Protein AF-A0A4Q5YR94-F1 (afdb_monomer)

Secondary structure (DSSP, 8-state):
------------SS-HHHHHHHHHSHHHHHHHSSPTT--------

Sequence (45 aa):
MSNNSVSLHRVIKASPEKVWRAFTEGPALASWMPPYGFIGTVHDM

Radius of gyration: 13.72 Å; Cα contacts (8 Å, |Δi|>4): 20; chains: 1; bounding box: 39×26×24 Å

pLDDT: mean 92.73, std 8.53, range [55.75, 98.12]

Foldseek 3Di:
DDPPDD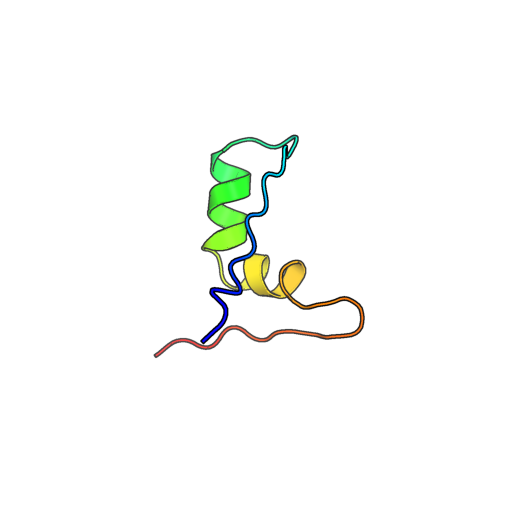DDDDDDPDDPVVVVCCVPPQVSVQVPVDPPPDGDHDDDD

Mean predicted aligned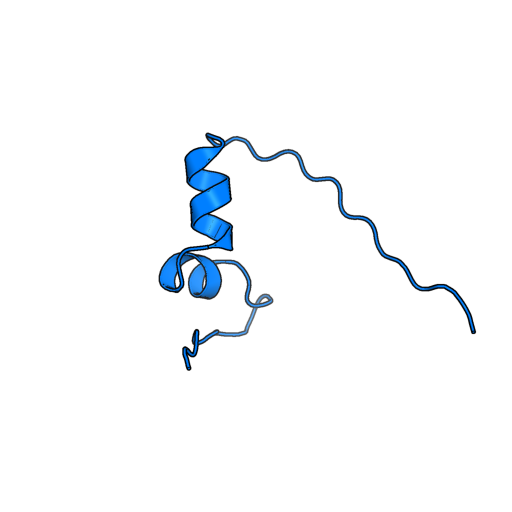 error: 4.49 Å

Structure (mmCIF, N/CA/C/O backbone):
data_AF-A0A4Q5YR94-F1
#
_entry.id   AF-A0A4Q5YR94-F1
#
loop_
_atom_site.group_PDB
_atom_site.id
_atom_site.type_symbol
_atom_site.label_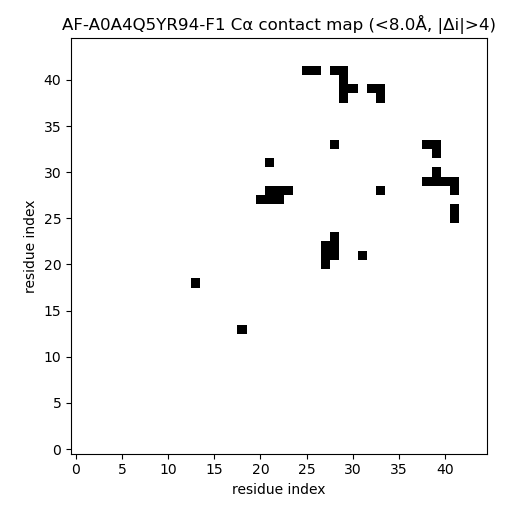atom_id
_atom_site.label_alt_id
_atom_site.label_comp_id
_atom_site.label_asym_id
_atom_site.label_entity_id
_atom_site.label_seq_id
_atom_site.pdbx_PDB_ins_code
_atom_site.Cartn_x
_atom_site.Cartn_y
_atom_site.Cartn_z
_atom_site.occupancy
_atom_site.B_iso_or_equiv
_atom_site.auth_seq_id
_atom_site.auth_comp_id
_atom_site.auth_asym_id
_atom_site.auth_atom_id
_atom_site.pdbx_PDB_model_num
ATOM 1 N N . MET A 1 1 ? 27.471 -8.460 8.093 1.00 55.75 1 MET A N 1
ATOM 2 C CA . MET A 1 1 ? 26.349 -8.129 7.190 1.00 55.75 1 MET A CA 1
ATOM 3 C C . MET A 1 1 ? 25.432 -7.175 7.930 1.00 55.75 1 MET A C 1
ATOM 5 O O . MET A 1 1 ? 24.953 -7.547 8.994 1.00 55.75 1 MET A O 1
ATOM 9 N N . SER A 1 2 ? 25.275 -5.934 7.467 1.00 67.94 2 SER A N 1
ATOM 10 C CA . SER A 1 2 ? 24.379 -4.972 8.118 1.00 67.94 2 SER A CA 1
ATOM 11 C C . SER A 1 2 ? 22.921 -5.393 7.909 1.00 67.94 2 SER A C 1
ATOM 13 O O . SER A 1 2 ? 22.520 -5.784 6.814 1.00 67.94 2 SER A O 1
ATOM 15 N N . ASN A 1 3 ? 22.143 -5.365 8.988 1.00 76.50 3 ASN A N 1
ATOM 16 C CA . ASN A 1 3 ? 20.762 -5.829 9.051 1.00 76.50 3 ASN A CA 1
ATOM 17 C C . ASN A 1 3 ? 19.829 -4.762 8.442 1.00 76.50 3 ASN A C 1
ATOM 19 O O . ASN A 1 3 ? 19.179 -4.006 9.165 1.00 76.50 3 ASN A O 1
ATOM 23 N N . ASN A 1 4 ? 19.837 -4.632 7.111 1.00 84.62 4 ASN A N 1
ATOM 24 C CA . ASN A 1 4 ? 19.133 -3.571 6.379 1.00 84.62 4 ASN A CA 1
ATOM 25 C C . ASN A 1 4 ? 17.617 -3.840 6.325 1.00 84.62 4 ASN A C 1
ATOM 27 O O . ASN A 1 4 ? 17.057 -4.155 5.277 1.00 84.62 4 ASN A O 1
ATOM 31 N N . SER A 1 5 ? 16.962 -3.741 7.478 1.00 90.44 5 SER A N 1
ATOM 32 C CA . SER A 1 5 ? 15.510 -3.841 7.612 1.00 90.44 5 SER A CA 1
ATOM 33 C C . SER A 1 5 ? 14.859 -2.467 7.462 1.00 90.44 5 SER A C 1
ATOM 35 O O . SER A 1 5 ? 15.374 -1.463 7.955 1.00 90.44 5 SER A O 1
ATOM 37 N N . VAL A 1 6 ? 13.717 -2.424 6.778 1.00 90.81 6 VAL A N 1
ATOM 38 C CA . VAL A 1 6 ? 12.888 -1.223 6.664 1.00 90.81 6 VAL A CA 1
ATOM 39 C C . VAL A 1 6 ? 11.500 -1.557 7.188 1.00 90.81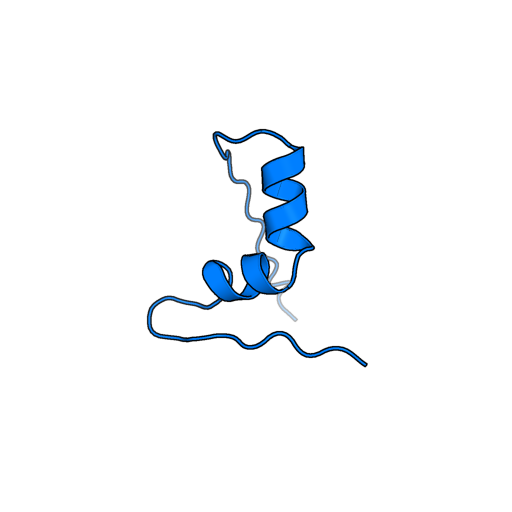 6 VAL A C 1
ATOM 41 O O . VAL A 1 6 ? 10.847 -2.468 6.683 1.00 90.81 6 VAL A O 1
ATOM 44 N N . SER A 1 7 ? 11.044 -0.797 8.183 1.00 94.31 7 SER A N 1
ATOM 45 C CA . SER A 1 7 ? 9.697 -0.908 8.747 1.00 94.31 7 SER A CA 1
ATOM 46 C C . SER A 1 7 ? 8.852 0.281 8.311 1.00 94.31 7 SER A C 1
ATOM 48 O O . SER A 1 7 ? 9.211 1.436 8.544 1.00 94.31 7 SER A O 1
ATOM 50 N N . LEU A 1 8 ? 7.707 0.004 7.688 1.00 93.62 8 LEU A N 1
ATOM 51 C CA . LEU A 1 8 ? 6.779 1.020 7.199 1.00 93.62 8 LEU A CA 1
ATOM 52 C C . LEU A 1 8 ? 5.469 0.934 7.985 1.00 93.62 8 LEU A C 1
ATOM 54 O O . LEU A 1 8 ? 4.650 0.055 7.743 1.00 93.62 8 LEU A O 1
ATOM 58 N N . HIS A 1 9 ? 5.252 1.876 8.903 1.00 96.31 9 HIS A N 1
ATOM 59 C CA . HIS A 1 9 ? 3.944 2.086 9.525 1.00 96.31 9 HIS A CA 1
ATOM 60 C C . HIS A 1 9 ? 3.181 3.163 8.740 1.00 96.31 9 HIS A C 1
ATOM 62 O O . HIS A 1 9 ? 3.730 4.229 8.430 1.00 96.31 9 HIS A O 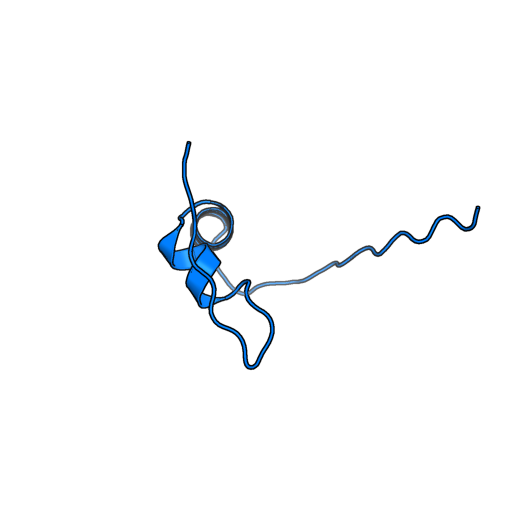1
ATOM 68 N N . ARG A 1 10 ? 1.935 2.868 8.354 1.00 94.44 10 ARG A N 1
ATOM 69 C CA . ARG A 1 10 ? 1.067 3.757 7.570 1.00 94.44 10 ARG A CA 1
ATOM 70 C C . ARG A 1 10 ? -0.348 3.713 8.130 1.00 94.44 10 ARG A C 1
ATOM 72 O O . ARG A 1 10 ? -0.870 2.639 8.404 1.00 94.44 10 ARG A O 1
ATOM 79 N N . VAL A 1 11 ? -0.970 4.882 8.244 1.00 96.62 11 VAL A N 1
ATOM 80 C CA . VAL A 1 11 ? -2.386 5.017 8.596 1.00 96.62 11 VAL A CA 1
ATOM 81 C C . VAL A 1 11 ? -3.149 5.334 7.320 1.00 96.62 11 VAL A C 1
ATOM 83 O O . VAL A 1 11 ? -2.887 6.345 6.671 1.00 96.62 11 VAL A O 1
ATOM 86 N N . ILE A 1 12 ? -4.075 4.456 6.946 1.00 95.88 12 ILE A N 1
ATOM 87 C CA . ILE A 1 12 ? -4.854 4.572 5.712 1.00 95.88 12 ILE A CA 1
ATOM 88 C C . ILE A 1 12 ? -6.311 4.820 6.094 1.00 95.88 12 ILE A C 1
ATOM 90 O O . ILE A 1 12 ? -6.912 4.033 6.821 1.00 95.88 12 ILE A O 1
ATOM 94 N N . LYS A 1 13 ? -6.900 5.908 5.586 1.00 97.94 13 LYS A N 1
ATOM 95 C CA . LYS A 1 13 ? -8.326 6.209 5.775 1.00 97.94 13 LYS A CA 1
ATOM 96 C C . LYS A 1 13 ? -9.175 5.368 4.812 1.00 97.94 13 LYS A C 1
ATOM 98 O O . LYS A 1 13 ? -9.619 5.855 3.774 1.00 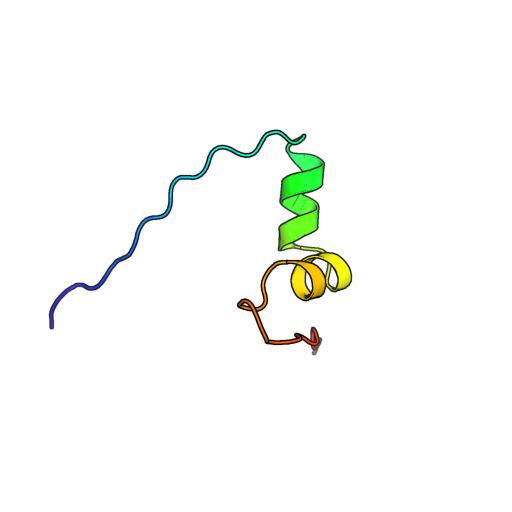97.94 13 LYS A O 1
ATOM 103 N N . ALA A 1 14 ? -9.370 4.098 5.145 1.00 97.25 14 ALA A N 1
ATOM 104 C CA . ALA A 1 14 ? -10.196 3.147 4.403 1.00 97.25 14 ALA A CA 1
ATOM 105 C C . ALA A 1 14 ? -10.751 2.072 5.352 1.00 97.25 14 ALA A C 1
ATOM 107 O O . ALA A 1 14 ? -10.254 1.923 6.467 1.00 97.25 14 ALA A O 1
ATOM 108 N N . SER A 1 15 ? -11.770 1.323 4.917 1.00 98.12 15 SER A N 1
ATOM 109 C CA . SER A 1 15 ? -12.203 0.143 5.670 1.00 98.12 15 SER A CA 1
ATOM 110 C C . SER A 1 15 ? -11.144 -0.969 5.575 1.00 98.12 15 SER A C 1
ATOM 112 O O . SER A 1 15 ? -10.431 -1.039 4.562 1.00 98.12 15 SER A O 1
ATOM 114 N N . PRO A 1 16 ? -11.037 -1.852 6.583 1.00 97.88 16 PRO A N 1
ATOM 115 C CA . PRO A 1 16 ? -10.094 -2.970 6.560 1.00 97.88 16 PRO A CA 1
ATOM 116 C C . PRO A 1 16 ? -10.236 -3.857 5.318 1.00 97.88 16 PRO A C 1
ATOM 118 O O . PRO A 1 16 ? -9.236 -4.259 4.731 1.00 97.88 16 PRO A O 1
ATOM 121 N N . GLU A 1 17 ? -11.463 -4.094 4.855 1.00 98.12 17 GLU A N 1
ATOM 122 C CA . GLU A 1 17 ? -11.760 -4.940 3.693 1.00 98.12 17 GLU A CA 1
ATOM 123 C C . GLU A 1 17 ? -11.210 -4.323 2.407 1.00 98.12 17 GLU A C 1
ATOM 125 O O . GLU A 1 17 ? -10.675 -5.026 1.551 1.00 98.12 17 GLU A O 1
ATOM 130 N N . LYS A 1 18 ? -11.294 -2.993 2.268 1.00 97.00 18 LYS A N 1
ATOM 131 C CA . LYS A 1 18 ? -10.731 -2.294 1.109 1.00 97.00 18 LYS A CA 1
ATOM 132 C C . LYS A 1 18 ? -9.206 -2.366 1.107 1.00 97.00 18 LYS A C 1
ATOM 134 O O . LYS A 1 18 ? -8.617 -2.544 0.043 1.00 97.00 18 LYS A O 1
ATOM 139 N N . VAL A 1 19 ? -8.575 -2.243 2.278 1.00 96.88 19 VAL A N 1
ATOM 140 C CA . VAL A 1 19 ? -7.121 -2.417 2.409 1.00 96.88 19 VAL A CA 1
ATOM 141 C C . VAL A 1 19 ? -6.749 -3.853 2.055 1.00 96.88 19 VAL A C 1
ATOM 143 O O . VAL A 1 19 ? -5.899 -4.052 1.201 1.00 96.88 19 VAL A O 1
ATOM 146 N N . TRP A 1 20 ? -7.441 -4.847 2.611 1.00 97.12 20 TRP A N 1
ATOM 147 C CA . TRP A 1 20 ? -7.196 -6.256 2.308 1.00 97.12 20 TRP A CA 1
ATOM 148 C C . TRP A 1 20 ? -7.241 -6.551 0.806 1.00 97.12 20 TRP A C 1
ATOM 150 O O . TRP A 1 20 ? -6.297 -7.114 0.250 1.00 97.12 20 TRP A O 1
ATOM 160 N N . ARG A 1 21 ? -8.298 -6.097 0.127 1.00 97.00 21 ARG A N 1
ATOM 161 C CA . ARG A 1 21 ? -8.446 -6.242 -1.325 1.00 97.00 21 ARG A CA 1
ATOM 162 C C . ARG A 1 21 ? -7.316 -5.570 -2.100 1.00 97.00 21 ARG A C 1
ATOM 164 O O . ARG A 1 21 ? -6.823 -6.147 -3.063 1.00 97.00 21 ARG A O 1
ATOM 171 N N . ALA A 1 22 ? -6.851 -4.399 -1.656 1.00 96.75 22 ALA A N 1
ATOM 172 C CA . ALA A 1 22 ? -5.731 -3.707 -2.291 1.00 96.75 22 ALA A CA 1
ATOM 173 C C . ALA A 1 22 ? -4.442 -4.545 -2.315 1.00 96.75 22 ALA A C 1
ATOM 175 O O . ALA A 1 22 ? -3.642 -4.366 -3.226 1.00 96.75 22 ALA A O 1
ATOM 176 N N . PHE A 1 23 ? -4.254 -5.465 -1.362 1.00 95.38 23 PHE A N 1
ATOM 177 C CA . PHE A 1 23 ? -3.074 -6.335 -1.276 1.00 95.38 23 PHE A CA 1
ATOM 178 C C . PHE A 1 23 ? -3.299 -7.772 -1.774 1.00 95.38 23 PHE A C 1
ATOM 180 O O . PHE A 1 23 ? -2.345 -8.542 -1.818 1.00 95.38 23 PHE A O 1
ATOM 187 N N . THR A 1 24 ? -4.527 -8.152 -2.134 1.00 95.38 24 THR A N 1
ATOM 188 C CA . THR A 1 24 ? -4.867 -9.545 -2.491 1.00 95.38 24 THR A CA 1
ATOM 189 C C . THR A 1 24 ? -5.525 -9.691 -3.859 1.00 95.38 24 THR A C 1
ATOM 191 O O . THR A 1 24 ? -5.396 -10.739 -4.484 1.00 95.38 24 THR A O 1
ATOM 194 N N . GLU A 1 25 ? -6.193 -8.655 -4.368 1.00 96.50 25 GLU A N 1
ATOM 195 C CA . GLU A 1 25 ? -6.806 -8.682 -5.695 1.00 96.50 25 GLU A CA 1
ATOM 196 C C . GLU A 1 25 ? -5.797 -8.233 -6.758 1.00 96.50 25 GLU A C 1
ATOM 198 O O . GLU A 1 25 ? -5.260 -7.126 -6.691 1.00 96.50 25 GLU A O 1
ATOM 203 N N . GLY A 1 26 ? -5.581 -9.060 -7.786 1.00 96.31 26 GLY A N 1
ATOM 204 C CA . GLY A 1 26 ? -4.610 -8.787 -8.853 1.00 96.31 26 GLY A CA 1
ATOM 205 C C . GLY A 1 26 ? -4.765 -7.409 -9.522 1.00 96.31 26 GLY A C 1
ATOM 206 O O . GLY A 1 26 ? -3.794 -6.649 -9.569 1.00 96.31 26 GLY A O 1
ATOM 207 N N . PRO A 1 27 ? -5.970 -7.015 -9.982 1.00 95.00 27 PRO A N 1
ATOM 208 C CA . PRO A 1 27 ? -6.178 -5.689 -10.566 1.00 95.00 27 PRO A CA 1
ATOM 209 C C . PRO A 1 27 ? -5.883 -4.545 -9.591 1.00 95.00 27 PRO A C 1
ATOM 211 O O . PRO A 1 27 ? -5.368 -3.503 -9.996 1.00 95.00 27 PRO A O 1
ATOM 214 N N . ALA A 1 28 ? -6.178 -4.734 -8.301 1.00 96.44 28 ALA A N 1
ATOM 215 C CA . ALA A 1 28 ? -5.886 -3.730 -7.291 1.00 96.44 28 ALA A CA 1
ATOM 216 C C . ALA A 1 28 ? -4.371 -3.597 -7.103 1.00 96.44 28 ALA A C 1
ATOM 218 O O . ALA A 1 28 ? -3.853 -2.488 -7.218 1.00 96.44 28 ALA A O 1
ATOM 219 N N . LEU A 1 29 ? -3.650 -4.708 -6.939 1.00 96.00 29 LEU A N 1
ATOM 220 C CA . LEU A 1 29 ? -2.187 -4.729 -6.842 1.00 96.00 29 LEU A CA 1
ATOM 221 C C . LEU A 1 29 ? -1.516 -3.994 -8.009 1.00 96.00 29 LEU A C 1
ATOM 223 O O . LEU A 1 29 ? -0.698 -3.103 -7.779 1.00 96.00 29 LEU A O 1
ATOM 227 N N . ALA A 1 30 ? -1.911 -4.301 -9.249 1.00 96.25 30 ALA A N 1
ATOM 228 C CA . ALA A 1 30 ? -1.371 -3.656 -10.448 1.00 96.25 30 ALA A CA 1
ATOM 229 C C . ALA A 1 30 ? -1.632 -2.138 -10.501 1.00 96.25 30 ALA A C 1
ATOM 231 O O . ALA A 1 30 ? -0.878 -1.412 -11.142 1.00 96.25 30 ALA A O 1
ATOM 232 N N . SER A 1 31 ? -2.682 -1.654 -9.829 1.00 94.25 31 SER A N 1
ATOM 233 C CA . SER A 1 31 ? -3.086 -0.244 -9.873 1.00 94.25 31 SER A CA 1
ATOM 234 C C . SER A 1 31 ? -2.310 0.675 -8.925 1.00 94.25 31 SER A C 1
ATOM 236 O O . SER A 1 31 ? -2.213 1.868 -9.205 1.00 94.25 31 SER A O 1
ATOM 238 N N . TRP A 1 32 ? -1.777 0.160 -7.808 1.00 92.75 32 TRP A N 1
ATOM 239 C CA . TRP A 1 32 ? -1.168 1.013 -6.773 1.00 92.75 32 TRP A CA 1
ATOM 240 C C . TRP A 1 32 ? 0.219 0.563 -6.303 1.00 92.75 32 TRP A C 1
ATOM 242 O O . TRP A 1 32 ? 0.963 1.389 -5.777 1.00 92.75 32 TRP A O 1
ATOM 252 N N . MET A 1 33 ? 0.572 -0.717 -6.461 1.00 94.62 33 MET A N 1
ATOM 253 C CA . MET A 1 33 ? 1.852 -1.242 -5.985 1.00 94.62 33 MET A CA 1
ATOM 254 C C 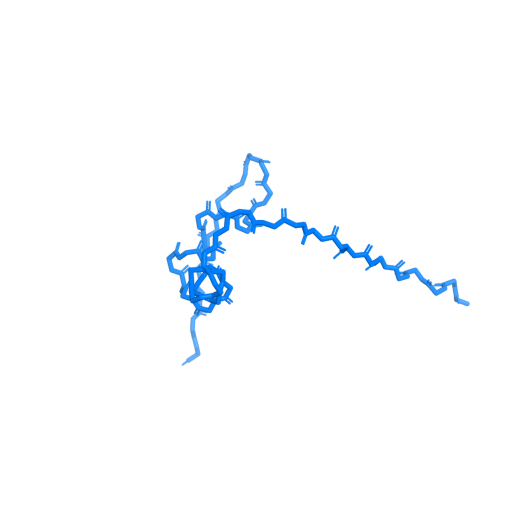. MET A 1 33 ? 3.055 -0.915 -6.889 1.00 94.62 33 MET A C 1
ATOM 256 O O . MET A 1 33 ? 4.154 -0.766 -6.346 1.00 94.62 33 MET A O 1
ATOM 260 N N . PRO A 1 34 ? 2.915 -0.788 -8.228 1.00 96.44 34 PRO A N 1
ATOM 261 C CA . PRO A 1 34 ? 4.025 -0.360 -9.068 1.00 96.44 34 PRO A CA 1
ATOM 262 C C . PRO A 1 34 ? 4.563 1.019 -8.651 1.00 96.44 34 PRO A C 1
ATOM 264 O O . PRO A 1 34 ? 3.777 1.918 -8.338 1.00 96.44 34 PRO A O 1
ATOM 267 N N . PRO A 1 35 ? 5.893 1.225 -8.667 1.00 95.38 35 PRO A N 1
ATOM 268 C CA . PRO A 1 35 ? 6.473 2.539 -8.430 1.00 95.38 35 PRO A CA 1
ATOM 269 C C . PRO A 1 35 ? 5.991 3.566 -9.459 1.00 95.38 35 PRO A C 1
ATOM 271 O O . PRO A 1 35 ? 5.666 3.231 -10.598 1.00 95.38 35 PRO A O 1
ATOM 274 N N . TYR A 1 36 ? 6.006 4.842 -9.077 1.00 94.88 36 TYR A N 1
ATOM 275 C CA . TYR A 1 36 ? 5.665 5.934 -9.985 1.00 94.88 36 TYR A CA 1
ATOM 276 C C . TYR A 1 36 ? 6.476 5.861 -11.290 1.00 94.88 36 TYR A C 1
ATOM 278 O O . TYR A 1 36 ? 7.699 5.726 -11.259 1.00 94.88 36 TYR A O 1
ATOM 286 N N . GLY A 1 37 ? 5.788 5.972 -12.430 1.00 95.75 37 GLY A N 1
ATOM 287 C CA . GLY A 1 37 ? 6.388 5.871 -13.765 1.00 95.75 37 GLY A CA 1
ATOM 288 C C . GLY A 1 37 ? 6.475 4.448 -14.329 1.00 95.75 37 GLY A C 1
ATOM 289 O O . GLY A 1 37 ? 6.957 4.283 -15.446 1.00 95.75 37 GLY A O 1
ATOM 290 N N . PHE A 1 38 ? 5.987 3.437 -13.602 1.00 96.50 38 PHE A N 1
ATOM 291 C CA . PHE A 1 38 ? 5.959 2.042 -14.042 1.00 96.50 38 PHE A CA 1
ATOM 292 C C . PHE A 1 38 ? 4.532 1.487 -14.086 1.00 96.50 38 PHE A C 1
ATOM 294 O O . PHE A 1 38 ? 3.636 1.960 -13.389 1.00 96.50 38 PHE A O 1
ATOM 301 N N . ILE A 1 39 ? 4.342 0.448 -14.900 1.00 96.25 39 ILE A N 1
ATOM 302 C CA . ILE A 1 39 ? 3.128 -0.375 -14.934 1.00 96.25 39 ILE A CA 1
ATOM 303 C C . ILE A 1 39 ? 3.447 -1.780 -14.420 1.00 96.25 39 ILE A C 1
ATOM 305 O O . ILE A 1 39 ? 4.579 -2.247 -14.545 1.00 96.25 39 ILE A O 1
ATOM 309 N N . GLY A 1 40 ? 2.451 -2.455 -13.850 1.00 95.06 40 GLY A N 1
ATOM 310 C CA . GLY A 1 40 ? 2.575 -3.826 -13.358 1.00 95.06 40 GLY A CA 1
ATOM 311 C C . GLY A 1 40 ? 1.555 -4.752 -14.007 1.00 95.06 40 GLY A C 1
ATOM 312 O O . GLY A 1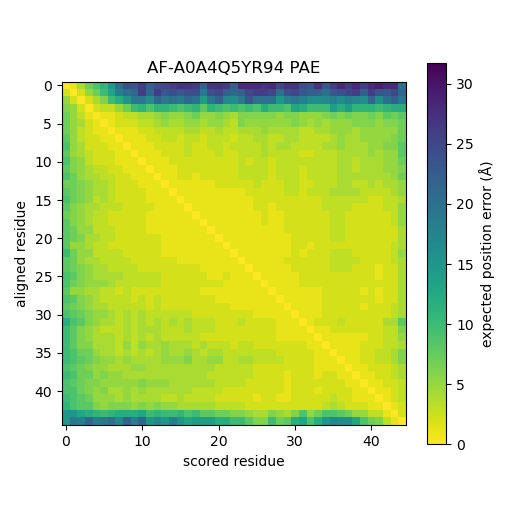 40 ? 0.421 -4.353 -14.255 1.00 95.06 40 GLY A O 1
ATOM 313 N N . THR A 1 41 ? 1.957 -5.998 -14.255 1.00 95.94 41 THR A N 1
ATOM 314 C CA . THR A 1 41 ? 1.055 -7.098 -14.621 1.00 95.94 41 THR A CA 1
ATOM 315 C C . THR A 1 41 ? 1.165 -8.169 -13.546 1.00 95.94 41 THR A C 1
ATOM 317 O O . THR A 1 41 ? 2.271 -8.526 -13.144 1.00 95.94 41 THR A O 1
ATOM 320 N N . VAL A 1 42 ? 0.027 -8.649 -13.045 1.00 95.50 42 VAL A N 1
ATOM 321 C CA . VAL A 1 42 ? 0.001 -9.754 -12.082 1.00 95.50 42 VAL A CA 1
ATOM 322 C C . VAL A 1 42 ? -0.028 -11.063 -12.860 1.00 95.50 42 VAL A C 1
ATOM 324 O O . VAL A 1 42 ? -0.871 -11.240 -13.736 1.00 95.50 42 VAL A O 1
ATOM 327 N N . HIS A 1 43 ? 0.908 -11.952 -12.546 1.00 93.75 43 HIS A N 1
ATOM 328 C CA . HIS A 1 43 ? 0.986 -13.300 -13.098 1.00 93.75 43 HIS A CA 1
ATOM 329 C C . HIS A 1 43 ? 0.459 -14.299 -12.067 1.00 93.75 43 HIS A C 1
ATOM 331 O O . HIS A 1 43 ? 0.635 -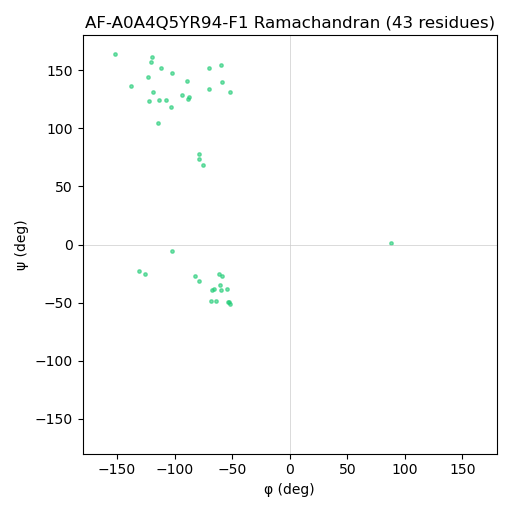14.084 -10.867 1.00 93.75 43 HIS A O 1
ATOM 337 N N . ASP A 1 44 ? -0.158 -15.375 -12.543 1.00 86.44 44 ASP A N 1
ATOM 338 C CA . ASP A 1 44 ? -0.602 -16.514 -11.734 1.00 86.44 44 ASP A CA 1
ATOM 339 C C . ASP A 1 44 ? 0.100 -17.793 -12.228 1.00 86.44 44 ASP A C 1
ATOM 341 O O . ASP A 1 44 ? 0.654 -17.785 -13.335 1.00 86.44 44 ASP A O 1
ATOM 345 N N . MET A 1 45 ? 0.126 -18.846 -11.404 1.00 71.00 45 MET A N 1
ATOM 346 C CA . MET A 1 45 ? 0.737 -20.148 -11.736 1.00 71.00 45 MET A CA 1
ATOM 347 C C . MET A 1 45 ? -0.268 -21.147 -12.304 1.00 71.00 45 MET A C 1
ATOM 349 O O . MET A 1 45 ? -1.370 -21.276 -11.732 1.00 71.00 45 MET A O 1
#

Solvent-accessible surface area (backbone atoms only — not comparable to full-atom values): 3224 Å² total; per-residue (Å²): 133,83,84,88,75,84,85,84,88,81,88,72,99,65,57,70,67,60,54,52,41,43,75,70,36,56,73,44,32,35,71,68,69,43,58,94,97,56,82,51,81,76,84,85,134